Protein AF-A0A009IRU5-F1 (afdb_monomer_lite)

Foldseek 3Di:
DWWWWDADPPPRDIDIDDQVQWDWDADPNFIWTWHQDPPPRDIDIATPVRTDTDDPDDD

Organism: Acinetobacter baumannii (strain 1295743) (NCBI:txid1310613)

Structure (mmCIF, N/CA/C/O backbone):
data_AF-A0A009IRU5-F1
#
_entry.id   AF-A0A009IRU5-F1
#
loop_
_atom_site.group_PDB
_atom_site.id
_atom_site.type_symbol
_atom_site.label_atom_id
_atom_site.label_alt_id
_atom_site.label_comp_id
_atom_site.label_asym_id
_atom_site.label_entity_id
_atom_site.label_seq_id
_atom_site.pdbx_PDB_ins_code
_atom_site.Cartn_x
_atom_site.Cartn_y
_atom_site.Cartn_z
_atom_site.occupancy
_atom_site.B_iso_or_equiv
_atom_site.auth_seq_id
_atom_site.auth_comp_id
_atom_site.auth_asym_id
_atom_site.auth_atom_id
_atom_site.pdbx_PDB_model_num
ATOM 1 N N . MET A 1 1 ? 5.687 -12.581 8.140 1.00 68.00 1 MET A N 1
ATOM 2 C CA . MET A 1 1 ? 4.784 -11.854 7.219 1.00 68.00 1 MET A CA 1
ATOM 3 C C . MET A 1 1 ? 5.334 -10.449 7.029 1.00 68.00 1 MET A C 1
ATOM 5 O O . MET A 1 1 ? 5.838 -9.896 7.999 1.00 68.00 1 MET A O 1
ATOM 9 N N . GLN A 1 2 ? 5.361 -9.933 5.796 1.00 85.31 2 GLN A N 1
ATOM 10 C CA . GLN A 1 2 ? 5.903 -8.601 5.497 1.00 85.31 2 GLN A CA 1
ATOM 11 C C . GLN A 1 2 ? 4.767 -7.577 5.549 1.00 85.31 2 GLN A C 1
ATOM 13 O O . GLN A 1 2 ? 3.865 -7.624 4.715 1.00 85.31 2 GLN A O 1
ATOM 18 N N . THR A 1 3 ? 4.824 -6.667 6.518 1.00 92.62 3 THR A N 1
ATOM 19 C CA . THR A 1 3 ? 3.882 -5.549 6.641 1.00 92.62 3 THR A CA 1
ATOM 20 C C . THR A 1 3 ? 4.380 -4.366 5.826 1.00 92.62 3 THR A C 1
ATOM 22 O O . THR A 1 3 ? 5.574 -4.073 5.809 1.00 92.62 3 THR A O 1
ATOM 25 N N . TYR A 1 4 ? 3.465 -3.679 5.163 1.00 94.00 4 TYR A N 1
ATOM 26 C CA . TYR A 1 4 ? 3.706 -2.466 4.394 1.00 94.00 4 TYR A CA 1
ATOM 27 C C . TYR A 1 4 ? 2.936 -1.315 5.023 1.00 94.00 4 TYR A C 1
ATOM 29 O O . TYR A 1 4 ? 1.980 -1.537 5.766 1.00 94.00 4 TYR A O 1
ATOM 37 N N . ARG A 1 5 ? 3.368 -0.085 4.744 1.00 93.12 5 ARG A N 1
ATOM 38 C CA . ARG A 1 5 ? 2.728 1.114 5.282 1.00 93.12 5 ARG A CA 1
ATOM 39 C C . ARG A 1 5 ? 2.662 2.206 4.239 1.00 93.12 5 ARG A C 1
ATOM 41 O O . ARG A 1 5 ? 3.661 2.497 3.585 1.00 93.12 5 ARG A O 1
ATOM 48 N N . ASP A 1 6 ? 1.503 2.841 4.164 1.00 94.31 6 ASP A N 1
ATOM 49 C CA . ASP A 1 6 ? 1.288 4.028 3.347 1.00 94.31 6 ASP A CA 1
ATOM 50 C C . ASP A 1 6 ? 0.260 4.960 4.002 1.00 94.31 6 ASP A C 1
ATOM 52 O O . ASP A 1 6 ? -0.420 4.590 4.964 1.00 94.31 6 ASP A O 1
ATOM 56 N N . SER A 1 7 ? 0.154 6.180 3.495 1.00 94.25 7 SER A N 1
ATOM 57 C CA . SER A 1 7 ? -0.793 7.188 3.957 1.00 94.25 7 SER A CA 1
ATOM 58 C C . SER A 1 7 ? -1.848 7.450 2.892 1.00 94.25 7 SER A C 1
ATOM 60 O O . SER A 1 7 ? -1.549 7.633 1.714 1.00 94.25 7 SER A O 1
ATOM 62 N N . CYS A 1 8 ? -3.111 7.542 3.301 1.00 95.94 8 CYS A N 1
ATOM 63 C CA . CYS A 1 8 ? -4.164 7.954 2.386 1.00 95.94 8 CYS A CA 1
ATOM 64 C C . CYS A 1 8 ? -4.029 9.446 2.053 1.00 95.94 8 CYS A C 1
ATOM 66 O O . CYS A 1 8 ? -4.205 10.289 2.929 1.00 95.94 8 CYS A O 1
ATOM 68 N N . GLY A 1 9 ? -3.821 9.791 0.780 1.00 95.19 9 GLY A N 1
ATOM 69 C CA . GLY A 1 9 ? -3.754 11.191 0.339 1.00 95.19 9 GLY A CA 1
ATOM 70 C C . GLY A 1 9 ? -5.052 11.996 0.514 1.00 95.19 9 GLY A C 1
ATOM 71 O O . GLY A 1 9 ? -5.017 13.217 0.409 1.00 95.19 9 GLY A O 1
ATOM 72 N N . LYS A 1 10 ? -6.193 11.337 0.784 1.00 96.50 10 LYS A N 1
ATOM 73 C CA . LYS A 1 10 ? -7.505 11.986 0.964 1.00 96.50 10 LYS A CA 1
ATOM 74 C C . LYS A 1 10 ? -7.847 12.278 2.426 1.00 96.50 10 LYS A C 1
ATOM 76 O O . LYS A 1 10 ? -8.276 13.381 2.735 1.00 96.50 10 LYS A O 1
ATOM 81 N N . CYS A 1 11 ? -7.720 11.287 3.311 1.00 97.31 11 CYS A N 1
ATOM 82 C CA . CYS A 1 11 ? -8.089 11.426 4.729 1.00 97.31 11 CYS A CA 1
ATOM 83 C C . CYS A 1 11 ? -6.890 11.438 5.681 1.00 97.31 11 CYS A C 1
ATOM 85 O O . CYS A 1 11 ? -7.081 11.474 6.892 1.00 97.31 11 CYS A O 1
ATOM 87 N N . TYR A 1 12 ? -5.668 11.370 5.145 1.00 96.25 12 TYR A N 1
A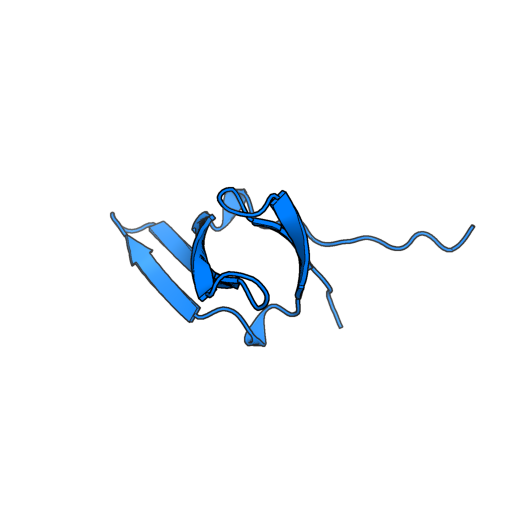TOM 88 C CA . TYR A 1 12 ? -4.401 11.417 5.884 1.00 96.25 12 TYR A CA 1
ATOM 89 C C . TYR A 1 12 ? -4.199 10.289 6.905 1.00 96.25 12 TYR A C 1
ATOM 91 O O . TYR A 1 12 ? -3.237 10.304 7.669 1.00 96.25 12 TYR A O 1
ATOM 99 N N . SER A 1 13 ? -5.069 9.277 6.904 1.00 95.62 13 SER A N 1
ATOM 100 C CA . SER A 1 1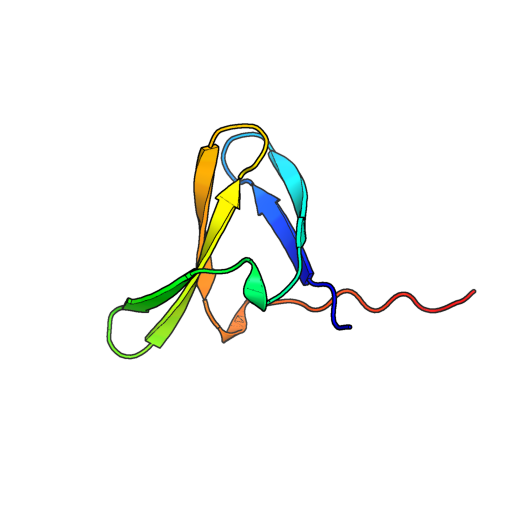3 ? -4.910 8.096 7.746 1.00 95.62 13 SER A CA 1
ATOM 101 C C . SER A 1 13 ? -3.702 7.284 7.296 1.00 95.62 13 SER A C 1
ATOM 103 O O . SER A 1 13 ? -3.537 7.006 6.107 1.00 95.62 13 SER A O 1
ATOM 105 N N . VAL A 1 14 ? -2.889 6.879 8.266 1.00 95.00 14 VAL A N 1
ATOM 106 C CA . VAL A 1 14 ? -1.815 5.907 8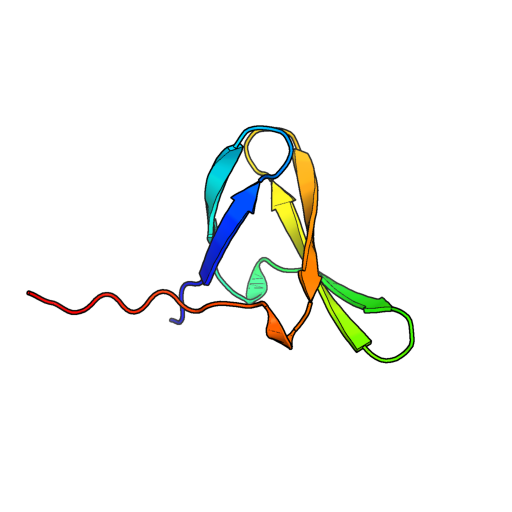.077 1.00 95.00 14 VAL A CA 1
ATOM 107 C C . VAL A 1 14 ? -2.423 4.512 8.068 1.00 95.00 14 VAL A C 1
ATOM 109 O O . VAL A 1 14 ? -3.207 4.178 8.955 1.00 95.00 14 VAL A O 1
ATOM 112 N N . ILE A 1 15 ? -2.056 3.703 7.080 1.00 94.44 15 ILE A N 1
ATOM 113 C CA . ILE A 1 15 ? -2.578 2.354 6.896 1.00 94.44 15 ILE A CA 1
ATOM 114 C C . ILE A 1 15 ? -1.400 1.392 6.864 1.00 94.44 15 ILE A C 1
ATOM 116 O O . ILE A 1 15 ? -0.477 1.552 6.065 1.00 94.44 15 ILE A O 1
ATOM 120 N N . GLU A 1 16 ? -1.453 0.391 7.732 1.00 94.38 16 GLU A N 1
ATOM 121 C CA . GLU A 1 16 ? -0.582 -0.776 7.668 1.00 94.38 16 GLU A CA 1
ATOM 122 C C . GLU A 1 16 ? -1.360 -1.924 7.032 1.00 94.38 16 GLU A C 1
ATOM 124 O O . GLU A 1 16 ? -2.527 -2.138 7.359 1.00 94.38 16 GLU A O 1
ATOM 129 N N . PHE A 1 17 ? -0.736 -2.619 6.088 1.00 93.69 17 PHE A N 1
ATOM 130 C CA . PHE A 1 17 ? -1.394 -3.642 5.280 1.00 93.69 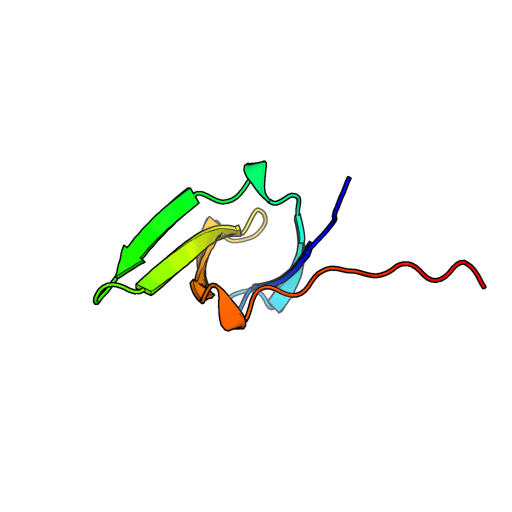17 PHE A CA 1
ATOM 131 C C . PHE A 1 17 ? -0.424 -4.759 4.899 1.00 93.69 17 PHE A C 1
ATOM 133 O O . PHE A 1 17 ? 0.802 -4.614 4.961 1.00 93.69 17 PHE A O 1
ATOM 140 N N . GLN A 1 18 ? -0.975 -5.895 4.493 1.00 93.50 18 GLN A N 1
ATOM 141 C CA . GLN A 1 18 ? -0.234 -7.012 3.919 1.00 93.50 18 GLN A CA 1
ATOM 142 C C . GLN A 1 18 ? -0.307 -6.971 2.389 1.00 93.50 18 GLN A C 1
ATOM 144 O O . GLN A 1 18 ? -1.260 -6.468 1.797 1.00 93.50 18 GLN A O 1
ATOM 149 N N . LYS A 1 19 ? 0.692 -7.543 1.706 1.00 91.56 19 LYS A N 1
ATOM 150 C CA . LYS A 1 19 ? 0.738 -7.513 0.232 1.00 91.56 19 LYS A CA 1
ATOM 151 C C . LYS A 1 19 ? -0.467 -8.194 -0.433 1.00 91.56 19 LYS A C 1
ATOM 153 O O . LYS A 1 19 ? -0.851 -7.801 -1.527 1.00 91.56 19 LYS A O 1
ATOM 158 N N . ASN A 1 20 ? -1.056 -9.204 0.209 1.00 93.50 20 ASN A N 1
ATOM 159 C CA . ASN A 1 20 ? -2.235 -9.923 -0.290 1.00 93.50 20 ASN A CA 1
ATOM 160 C C . ASN A 1 20 ? -3.545 -9.122 -0.176 1.00 93.50 20 ASN A C 1
ATOM 162 O O . ASN A 1 20 ? -4.539 -9.527 -0.767 1.00 93.50 20 ASN A O 1
ATOM 166 N N . GLU A 1 21 ? -3.554 -8.005 0.553 1.00 93.88 21 GLU A N 1
ATOM 167 C CA . GLU A 1 21 ? -4.703 -7.092 0.636 1.00 93.88 21 GLU A CA 1
ATOM 168 C C . GLU A 1 21 ? -4.751 -6.114 -0.551 1.00 93.88 21 GLU A C 1
ATOM 170 O O . GLU A 1 21 ? -5.738 -5.404 -0.746 1.00 93.88 21 GLU A O 1
ATOM 175 N N . LEU A 1 22 ? -3.689 -6.077 -1.362 1.00 94.75 22 LEU A N 1
ATOM 176 C CA . LEU A 1 22 ? -3.572 -5.211 -2.528 1.00 94.75 22 LEU A CA 1
ATOM 177 C C . LEU A 1 22 ? -4.173 -5.875 -3.762 1.00 94.75 22 LEU A C 1
ATOM 179 O O . LEU A 1 22 ? -3.879 -7.029 -4.080 1.00 94.75 22 LEU A O 1
ATOM 183 N N . ARG A 1 23 ? -4.925 -5.097 -4.539 1.00 96.12 23 ARG A N 1
ATOM 184 C CA . ARG A 1 23 ? -5.251 -5.470 -5.917 1.00 96.12 23 ARG A CA 1
ATOM 185 C C . ARG A 1 23 ? -4.050 -5.168 -6.806 1.00 96.12 23 ARG A C 1
ATOM 187 O O . ARG A 1 23 ? -3.456 -4.100 -6.690 1.00 96.12 23 ARG A O 1
ATOM 194 N N . VAL A 1 24 ? -3.702 -6.091 -7.696 1.00 95.69 24 VAL A N 1
ATOM 195 C CA . VAL A 1 24 ? -2.624 -5.896 -8.673 1.00 95.69 24 VAL A CA 1
ATOM 196 C C . VAL A 1 24 ? -3.239 -5.458 -9.995 1.00 95.69 24 VAL A C 1
ATOM 198 O O . VAL A 1 24 ? -4.143 -6.115 -10.508 1.00 95.69 24 VAL A O 1
ATOM 201 N N . MET A 1 25 ? -2.753 -4.348 -10.537 1.00 94.69 25 MET A N 1
ATOM 202 C CA . MET A 1 25 ? -3.159 -3.799 -11.826 1.00 94.69 25 MET A CA 1
ATOM 203 C C . MET A 1 25 ? -1.931 -3.544 -12.699 1.00 94.69 25 MET A C 1
ATOM 205 O O . MET A 1 25 ? -0.811 -3.429 -12.200 1.00 94.69 25 MET A O 1
ATOM 209 N N . SER A 1 26 ? -2.148 -3.455 -14.010 1.00 93.38 26 SER A N 1
ATOM 210 C CA . SER A 1 26 ? -1.137 -2.980 -14.950 1.00 93.38 26 SER A CA 1
ATOM 211 C C . SER A 1 26 ? -1.571 -1.636 -15.520 1.00 93.38 26 SER A C 1
ATOM 213 O O . SER A 1 26 ? -2.694 -1.514 -16.004 1.00 93.38 26 SER A O 1
ATOM 215 N N . ASP A 1 27 ? -0.688 -0.644 -15.452 1.00 88.06 27 ASP A N 1
ATOM 216 C CA . ASP A 1 27 ? -0.860 0.659 -16.093 1.00 88.06 27 ASP A CA 1
ATOM 217 C C . ASP A 1 27 ? 0.424 1.004 -16.848 1.00 88.06 27 ASP A C 1
ATOM 219 O O . ASP A 1 27 ? 1.509 0.915 -16.285 1.00 88.06 27 ASP A O 1
ATOM 223 N N . ARG A 1 28 ? 0.324 1.338 -18.141 1.00 89.50 28 ARG A N 1
ATOM 224 C CA . ARG A 1 28 ? 1.477 1.648 -19.018 1.00 89.50 28 ARG A CA 1
ATOM 225 C C . ARG A 1 28 ? 2.637 0.632 -18.946 1.00 89.50 28 ARG A C 1
ATOM 227 O O . ARG A 1 28 ? 3.799 1.019 -18.983 1.00 89.50 28 ARG A O 1
ATOM 234 N N . ASN A 1 29 ? 2.323 -0.666 -18.879 1.00 89.62 29 ASN A N 1
ATOM 235 C CA . ASN A 1 29 ? 3.276 -1.776 -18.684 1.00 89.62 29 ASN A CA 1
ATOM 236 C C . ASN A 1 29 ? 4.021 -1.776 -17.334 1.00 89.62 29 ASN A C 1
ATOM 238 O O . ASN A 1 29 ? 4.955 -2.556 -17.148 1.00 89.62 29 ASN A O 1
ATOM 242 N N . GLU A 1 30 ? 3.589 -0.971 -16.366 1.00 91.12 30 GLU A N 1
ATOM 243 C CA . GLU A 1 30 ? 4.071 -1.011 -14.990 1.00 91.12 30 GLU A CA 1
ATOM 244 C C . GLU A 1 30 ? 3.093 -1.774 -14.091 1.00 91.12 30 GLU A C 1
ATOM 246 O O . GLU A 1 30 ? 1.880 -1.786 -14.309 1.00 91.12 30 GLU A O 1
ATOM 251 N N . THR A 1 31 ? 3.631 -2.449 -13.072 1.00 93.56 31 THR A N 1
ATOM 252 C CA . THR A 1 31 ? 2.818 -3.097 -12.036 1.00 93.56 31 THR A CA 1
ATOM 253 C C . THR A 1 31 ? 2.433 -2.063 -10.988 1.00 93.56 31 THR A C 1
ATOM 255 O O . THR A 1 31 ? 3.301 -1.482 -10.332 1.00 93.56 31 THR A O 1
ATOM 258 N N . ILE A 1 32 ? 1.133 -1.882 -10.790 1.00 95.75 32 ILE A N 1
ATOM 259 C CA . ILE A 1 32 ? 0.571 -0.969 -9.800 1.00 95.75 32 ILE A CA 1
ATOM 260 C C . ILE A 1 32 ? -0.211 -1.773 -8.766 1.00 95.75 32 ILE A C 1
ATOM 262 O O . ILE A 1 32 ? -0.985 -2.671 -9.101 1.00 95.75 32 ILE A O 1
ATOM 266 N N . TYR A 1 33 ? -0.014 -1.445 -7.496 1.00 95.69 33 TYR A N 1
ATOM 267 C CA . TYR A 1 33 ? -0.786 -1.992 -6.392 1.00 95.69 33 TYR A CA 1
ATOM 268 C C . TYR A 1 33 ? -1.865 -0.994 -5.983 1.00 95.69 33 TYR A C 1
ATOM 270 O O . TYR A 1 33 ? -1.589 0.194 -5.834 1.00 95.69 33 TYR A O 1
ATOM 278 N N . VAL A 1 34 ? -3.089 -1.472 -5.779 1.00 96.38 34 VAL A N 1
ATOM 279 C CA . VAL A 1 34 ? -4.216 -0.637 -5.362 1.00 96.38 34 VAL A CA 1
ATOM 280 C C .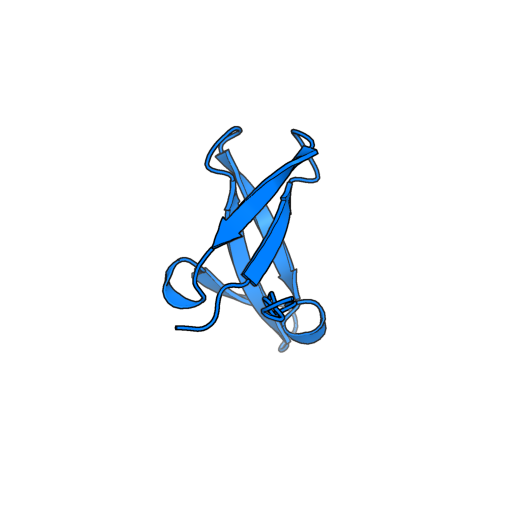 VAL A 1 34 ? -4.738 -1.112 -4.016 1.00 96.38 34 VAL A C 1
ATOM 282 O O . VAL A 1 34 ? -5.222 -2.240 -3.888 1.00 96.38 34 VAL A O 1
ATOM 285 N N . LEU A 1 35 ? -4.670 -0.225 -3.026 1.00 96.44 35 LEU A N 1
ATOM 286 C CA . LEU A 1 35 ? -5.224 -0.415 -1.689 1.00 96.44 35 LEU A CA 1
ATOM 287 C C . LEU A 1 35 ? -6.488 0.428 -1.541 1.00 96.44 35 LEU A C 1
ATOM 289 O O . LEU A 1 35 ? -6.469 1.624 -1.822 1.00 96.44 35 LEU A O 1
ATOM 293 N N . ASN A 1 36 ? -7.579 -0.156 -1.050 1.00 96.94 36 ASN A N 1
ATOM 294 C CA . ASN A 1 36 ? -8.738 0.643 -0.666 1.00 96.94 36 ASN A CA 1
ATOM 295 C C . ASN A 1 36 ? -8.548 1.169 0.762 1.00 96.94 36 ASN A C 1
ATOM 297 O O . ASN A 1 36 ? -8.372 0.385 1.693 1.00 96.94 36 ASN A O 1
ATOM 301 N N . CYS A 1 37 ? -8.595 2.488 0.951 1.00 96.19 37 CYS A N 1
ATOM 302 C CA . CYS A 1 37 ? -8.489 3.084 2.277 1.00 96.19 37 CYS A CA 1
ATOM 303 C C . CYS A 1 37 ? -9.647 2.599 3.171 1.00 96.19 37 CYS A C 1
ATOM 305 O O . CYS A 1 37 ? -10.806 2.895 2.864 1.00 96.19 37 CYS A O 1
ATOM 307 N N . PRO A 1 38 ? -9.380 1.940 4.313 1.00 95.94 38 PRO A N 1
ATOM 308 C CA . PRO A 1 38 ? -10.442 1.421 5.174 1.00 95.94 38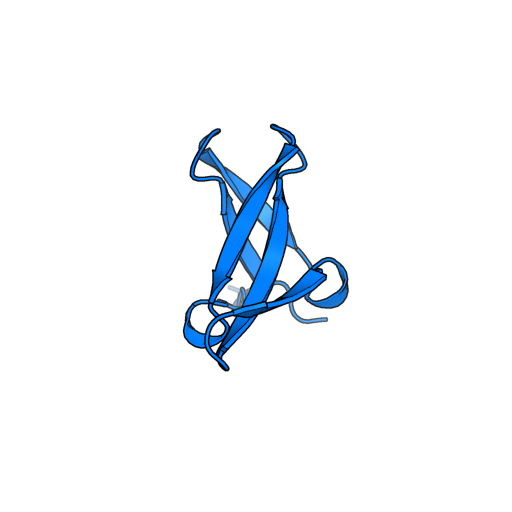 PRO A CA 1
ATOM 309 C C . PRO A 1 38 ? -11.259 2.531 5.853 1.00 95.94 38 PRO A C 1
ATOM 311 O O . PRO A 1 38 ? -12.379 2.280 6.288 1.00 95.94 38 PRO A O 1
ATOM 314 N N . VAL A 1 39 ? -10.725 3.759 5.913 1.00 96.88 39 VAL A N 1
ATOM 315 C CA . VAL A 1 39 ? -11.360 4.914 6.566 1.00 96.88 39 VAL A CA 1
ATOM 316 C C . VAL A 1 39 ? -12.288 5.663 5.610 1.00 96.88 39 VAL A C 1
ATOM 318 O O . VAL A 1 39 ? -13.470 5.822 5.892 1.00 96.88 39 VAL A O 1
ATOM 321 N N . CYS A 1 40 ? -11.771 6.127 4.468 1.00 97.50 40 CYS A N 1
ATOM 322 C CA . CYS A 1 40 ? -12.526 6.982 3.542 1.00 97.50 40 CYS A CA 1
ATOM 323 C C . CYS A 1 40 ? -12.919 6.300 2.225 1.00 97.50 40 CYS A C 1
ATOM 325 O O . CYS A 1 40 ? -13.446 6.965 1.332 1.00 97.50 40 CYS A O 1
ATOM 327 N N . ARG A 1 41 ? -12.634 4.996 2.086 1.00 96.38 41 ARG A N 1
ATOM 328 C CA . ARG A 1 41 ? -12.909 4.171 0.895 1.00 96.38 41 ARG A CA 1
ATOM 329 C C . ARG A 1 41 ? -12.260 4.665 -0.401 1.00 96.38 41 ARG A C 1
ATOM 331 O O . ARG A 1 41 ? -12.616 4.194 -1.475 1.00 96.38 41 ARG A O 1
ATOM 338 N N . ASN A 1 42 ? -11.307 5.591 -0.315 1.00 97.38 42 ASN A N 1
ATOM 339 C CA . ASN A 1 42 ? -10.547 6.071 -1.463 1.00 97.38 42 ASN A CA 1
ATOM 340 C C . ASN A 1 42 ? -9.506 5.041 -1.902 1.00 97.38 42 ASN A C 1
ATOM 342 O O . ASN A 1 42 ? -8.805 4.487 -1.055 1.00 97.38 42 ASN A O 1
ATOM 346 N N . ASP A 1 43 ? -9.350 4.853 -3.208 1.00 96.62 43 ASP A N 1
ATOM 347 C CA . ASP A 1 43 ? -8.297 3.999 -3.753 1.00 96.62 43 ASP A CA 1
ATOM 348 C C . ASP A 1 43 ? -6.937 4.708 -3.697 1.00 96.62 43 ASP A C 1
ATOM 350 O O . ASP A 1 43 ? -6.793 5.874 -4.073 1.00 96.62 43 ASP A O 1
ATOM 354 N N . ILE A 1 44 ? -5.940 3.996 -3.187 1.00 95.69 44 ILE A N 1
ATOM 355 C CA . ILE A 1 44 ? -4.551 4.429 -3.068 1.00 95.69 44 ILE A CA 1
ATOM 356 C C . ILE A 1 44 ? -3.760 3.638 -4.102 1.00 95.69 44 ILE A C 1
ATOM 358 O O . ILE A 1 44 ? -3.707 2.410 -4.039 1.00 95.69 44 ILE A O 1
ATOM 362 N N . TRP A 1 45 ? -3.177 4.353 -5.059 1.00 95.00 45 TRP A N 1
ATOM 363 C CA . TRP A 1 45 ? -2.423 3.789 -6.173 1.00 95.00 45 TRP A CA 1
ATOM 364 C C . TRP A 1 45 ? -0.935 3.847 -5.846 1.00 95.00 45 TRP A C 1
ATOM 366 O O . TRP A 1 45 ? -0.366 4.928 -5.707 1.00 95.00 45 TRP A O 1
ATOM 376 N N . ILE A 1 46 ? -0.317 2.681 -5.704 1.00 94.31 46 ILE A N 1
ATOM 377 C CA . ILE A 1 46 ? 1.057 2.521 -5.236 1.00 94.31 46 ILE A CA 1
ATOM 378 C C . ILE A 1 46 ? 1.858 1.877 -6.364 1.00 94.31 46 ILE A C 1
ATOM 380 O O . ILE A 1 46 ? 1.677 0.698 -6.679 1.00 94.31 46 ILE A O 1
ATOM 384 N N . ALA A 1 47 ? 2.759 2.642 -6.981 1.00 92.56 47 ALA A N 1
ATOM 385 C CA . ALA A 1 47 ? 3.698 2.092 -7.954 1.00 92.56 47 ALA A CA 1
ATOM 386 C C . ALA A 1 47 ? 4.554 0.999 -7.298 1.00 92.56 47 ALA A C 1
ATOM 388 O O . ALA A 1 47 ? 4.940 1.128 -6.132 1.00 92.56 47 ALA A O 1
ATOM 389 N N . SER A 1 48 ? 4.905 -0.063 -8.028 1.00 90.69 48 SER A N 1
ATOM 390 C CA . SER A 1 48 ? 5.677 -1.172 -7.449 1.00 90.69 48 SER A CA 1
ATOM 391 C C . SER A 1 48 ? 6.998 -0.734 -6.815 1.00 90.69 48 SER A C 1
ATOM 393 O O . SER A 1 48 ? 7.417 -1.311 -5.815 1.00 90.69 48 SER A O 1
ATOM 395 N N . GLN A 1 49 ? 7.627 0.303 -7.372 1.00 89.56 49 GLN A N 1
ATOM 396 C CA . GLN A 1 49 ? 8.871 0.892 -6.873 1.00 89.56 49 GLN A CA 1
ATOM 397 C C . GLN A 1 49 ? 8.677 1.733 -5.598 1.00 89.56 49 GLN A C 1
ATOM 399 O O . GLN A 1 49 ? 9.628 1.945 -4.850 1.00 89.56 49 GLN A O 1
ATOM 404 N N . ALA A 1 50 ? 7.455 2.206 -5.335 1.00 89.31 50 ALA A N 1
ATOM 405 C CA . ALA A 1 50 ? 7.108 3.019 -4.171 1.00 89.31 50 ALA A CA 1
ATOM 406 C C . ALA A 1 50 ? 6.623 2.186 -2.972 1.00 89.31 50 ALA A C 1
ATOM 408 O O . ALA A 1 50 ? 6.430 2.733 -1.887 1.00 89.31 50 ALA A O 1
ATOM 409 N N . LEU A 1 51 ? 6.435 0.873 -3.141 1.00 90.12 51 LEU A N 1
ATOM 410 C CA . LEU A 1 51 ? 5.943 -0.014 -2.093 1.00 90.12 51 LEU A CA 1
ATOM 411 C C . LEU A 1 51 ? 7.004 -0.206 -0.992 1.00 90.12 51 LEU A C 1
ATOM 413 O O . LEU A 1 51 ? 8.018 -0.874 -1.200 1.00 90.12 51 LEU A O 1
ATOM 417 N N . LYS A 1 52 ? 6.764 0.357 0.199 1.00 86.88 52 LYS A N 1
ATOM 418 C CA . LYS A 1 52 ? 7.711 0.323 1.327 1.00 86.88 52 LYS A CA 1
ATOM 419 C C . LYS A 1 52 ? 7.293 -0.674 2.401 1.00 86.88 52 LYS A C 1
ATOM 421 O O . LYS A 1 52 ? 6.217 -0.561 2.989 1.00 86.88 52 LYS A O 1
ATOM 426 N N . GLN A 1 53 ? 8.174 -1.630 2.680 1.00 89.19 53 GLN A N 1
ATOM 427 C CA . GLN A 1 53 ? 8.013 -2.556 3.796 1.00 89.19 53 GLN A CA 1
ATOM 428 C C . GLN A 1 53 ? 8.328 -1.847 5.121 1.00 89.19 53 GLN A C 1
ATOM 430 O O . GLN A 1 53 ? 9.315 -1.118 5.234 1.00 89.19 53 GLN A O 1
ATOM 435 N N . VAL A 1 54 ? 7.516 -2.104 6.143 1.00 86.56 54 VAL A N 1
ATOM 436 C CA . VAL A 1 54 ? 7.808 -1.732 7.526 1.00 86.56 54 VAL A CA 1
ATOM 437 C C . VAL A 1 54 ? 8.805 -2.731 8.102 1.00 86.56 54 VAL A C 1
ATOM 439 O O . VAL A 1 54 ? 8.557 -3.938 8.130 1.00 86.56 54 VAL A O 1
ATOM 442 N N . ILE A 1 55 ? 9.940 -2.225 8.578 1.00 83.38 55 ILE A N 1
ATOM 443 C CA . ILE A 1 55 ? 10.926 -3.010 9.321 1.00 83.38 55 ILE A CA 1
ATOM 444 C C . ILE A 1 55 ? 10.799 -2.609 10.789 1.00 83.38 55 ILE A C 1
ATOM 446 O O . ILE A 1 55 ? 11.345 -1.584 11.198 1.00 83.38 55 ILE A O 1
ATOM 450 N N . TYR A 1 56 ? 10.083 -3.405 11.585 1.00 73.44 56 TYR A N 1
ATOM 451 C CA . TYR A 1 56 ? 10.145 -3.270 13.039 1.00 73.44 56 TYR A CA 1
ATOM 452 C C . TYR A 1 56 ? 11.528 -3.749 13.481 1.00 73.44 56 TYR A C 1
ATOM 454 O O . TYR A 1 56 ? 11.834 -4.940 13.432 1.00 73.44 56 TYR A O 1
ATOM 462 N N . ARG A 1 57 ? 12.404 -2.813 13.844 1.00 68.88 57 ARG A N 1
ATOM 463 C CA . ARG A 1 57 ? 13.624 -3.149 14.574 1.00 68.88 57 ARG A CA 1
ATOM 464 C C . ARG A 1 57 ? 13.219 -3.255 16.037 1.00 68.88 57 ARG A C 1
ATOM 466 O O . ARG A 1 57 ? 12.790 -2.254 16.602 1.00 68.88 57 ARG A O 1
ATOM 473 N N . ASN A 1 58 ? 13.311 -4.453 16.611 1.00 57.03 58 ASN A N 1
ATOM 474 C CA . ASN A 1 58 ? 13.225 -4.617 18.059 1.00 57.03 58 ASN A CA 1
ATOM 475 C C . ASN A 1 58 ? 14.343 -3.759 18.667 1.00 57.03 58 ASN A C 1
ATOM 477 O O . ASN A 1 58 ? 15.519 -4.029 18.412 1.00 57.03 58 ASN A O 1
ATOM 481 N N . MET A 1 59 ? 13.958 -2.688 19.359 1.00 49.84 59 MET A N 1
ATOM 482 C CA . MET A 1 59 ? 14.835 -1.940 20.257 1.00 49.84 59 MET A CA 1
ATOM 483 C C . MET A 1 59 ? 14.805 -2.598 21.628 1.00 49.84 59 MET A C 1
ATOM 485 O O . MET A 1 59 ? 13.704 -3.047 22.021 1.00 49.84 59 MET A O 1
#

Secondary structure (DSSP, 8-state):
--EEEEE-TTT--EEEEEGGGSEEEEETTEEEEEEE-TTT--EEEEEGGG--B------

pLDDT: mean 90.94, std 9.29, range [49.84, 97.5]

Radius of gyration: 11.98 Å; chains: 1; bounding box: 28×24×39 Å

Sequence (59 aa):
MQTYRDSCGKCYSVIEFQKNELRVMSDRNETIYVLNCPVCRNDIWIASQALKQVIYRNM